Protein AF-A0A9P9WTE0-F1 (afdb_monomer_lite)

Foldseek 3Di:
DAEEEAEQLPDDPNVVVQVVCVVVPYHYDYDYLVCLLVVLVVDDLAAHPYYHQDFADAQPDPVCVDPVNPDPVRVCVGCSRVPVSVPVNVVSCVSHYDDDPPDDDPVLLVVLVVVLVVPDDPVCPPWDADSPNDTDDD

Organism: NCBI:txid1658444

Secondary structure (DSSP, 8-state):
--EEEEESTTSHHHHHHHHHHHHTT-EEEEE-GGGHHHHHHHS-S--BSEEE-------SSSGGGSTTT--HHHHHHHHIIIIIHHHHHHHHHGGGBPPPTTPPPHHHHHHHHHHHHHT--GGGTT-EE-TTS-EE--

Sequence (138 aa):
MPSAIVTGANSGIWHEFAKILIREGYNVHAVDVNRGPAFAKSFGAEPRDLLLNIAGTMAATHDADSLEHVDHATLECVFGVNTFGPLLLPQALLPSTHALEDAVEPDEAAEKLWRVLLEKELDDSGRFWHRAGQELPW

pLDDT: mean 87.29, std 10.75, range [55.91, 98.19]

InterPro domains:
  IPR036291 NAD(P)-binding domain 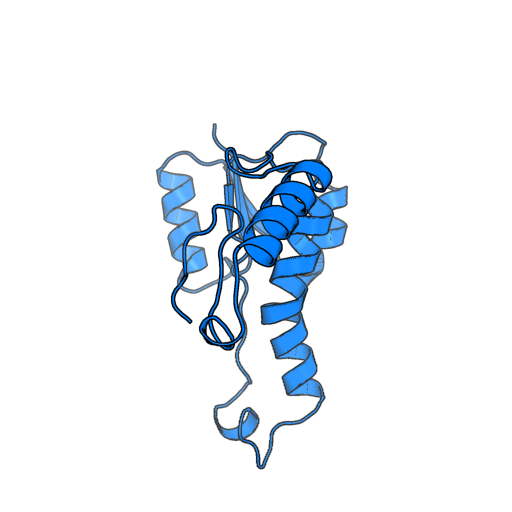superfamily [SSF51735] (1-138)
  IPR051468 Fungal Secondary Metabolite SDRs [PTHR43544] (46-96)

Radius of gyration: 19.54 Å; chains: 1; bounding box: 37×51×42 Å

Structure (mmCIF, N/CA/C/O backbone):
data_AF-A0A9P9WTE0-F1
#
_entry.id   AF-A0A9P9WTE0-F1
#
loop_
_atom_site.group_PDB
_atom_site.id
_atom_site.type_symbol
_atom_site.label_atom_id
_atom_site.label_alt_id
_atom_site.label_comp_id
_atom_site.label_asym_id
_atom_site.label_entity_id
_atom_site.label_seq_id
_atom_site.pdbx_PDB_ins_code
_atom_site.Cartn_x
_atom_site.Cartn_y
_atom_site.Cartn_z
_atom_site.occupancy
_atom_site.B_iso_or_equiv
_atom_site.auth_seq_id
_atom_site.auth_comp_id
_atom_site.auth_asym_id
_atom_site.auth_atom_id
_atom_site.pdbx_PDB_model_num
ATOM 1 N N . MET A 1 1 ? -13.942 12.570 16.279 1.00 80.81 1 MET A N 1
ATOM 2 C CA . MET A 1 1 ? -13.454 12.941 14.936 1.00 80.81 1 MET A CA 1
ATOM 3 C C . MET A 1 1 ? -12.823 11.686 14.365 1.00 80.81 1 MET A C 1
ATOM 5 O O . MET A 1 1 ? -11.946 11.178 15.058 1.00 80.81 1 MET A O 1
ATOM 9 N N . PRO A 1 2 ? -13.307 11.130 13.238 1.00 89.62 2 PRO A N 1
ATOM 10 C CA . PRO A 1 2 ? -12.736 9.906 12.681 1.00 89.62 2 PRO A CA 1
ATOM 11 C C . PRO A 1 2 ? -11.267 10.131 12.318 1.00 89.62 2 PRO A C 1
ATOM 13 O O . PRO A 1 2 ? -10.841 11.258 12.072 1.00 89.62 2 PRO A O 1
ATOM 16 N N . SER A 1 3 ? -10.474 9.076 12.328 1.00 88.94 3 SER A N 1
ATOM 17 C CA . SER A 1 3 ? -9.027 9.113 12.186 1.00 88.94 3 SER A CA 1
ATOM 18 C C . SER A 1 3 ? -8.587 8.267 10.998 1.00 88.94 3 SER A C 1
ATOM 20 O O . SER A 1 3 ? -9.035 7.137 10.819 1.00 88.94 3 SER A O 1
ATOM 22 N N . ALA A 1 4 ? -7.702 8.824 10.175 1.00 89.94 4 ALA A N 1
ATOM 23 C CA . ALA A 1 4 ? -7.178 8.149 8.995 1.00 89.94 4 ALA A CA 1
ATOM 24 C C . ALA A 1 4 ? -5.650 8.156 8.996 1.00 89.94 4 ALA A C 1
ATOM 26 O O . ALA A 1 4 ? -5.028 9.184 9.264 1.00 89.94 4 ALA A O 1
ATOM 27 N N . ILE A 1 5 ? -5.043 7.024 8.652 1.00 88.88 5 ILE A N 1
ATOM 28 C CA . ILE A 1 5 ? -3.622 6.931 8.310 1.00 88.88 5 ILE A CA 1
ATOM 29 C C . ILE A 1 5 ? -3.514 6.858 6.790 1.00 88.88 5 ILE A C 1
ATOM 31 O O . ILE A 1 5 ? -4.172 6.027 6.169 1.00 88.88 5 ILE A O 1
ATOM 35 N N . VAL A 1 6 ? -2.677 7.705 6.193 1.00 91.19 6 VAL A N 1
ATOM 36 C CA . VAL A 1 6 ? -2.462 7.732 4.740 1.00 91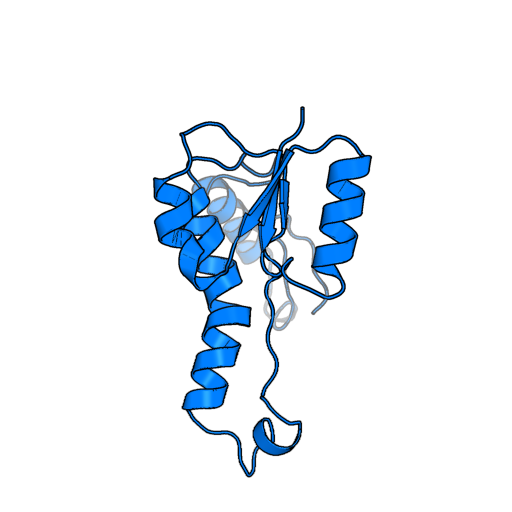.19 6 VAL A CA 1
ATOM 37 C C . VAL A 1 6 ? -0.973 7.692 4.441 1.00 91.19 6 VAL A C 1
ATOM 39 O O . VAL A 1 6 ? -0.225 8.580 4.860 1.00 91.19 6 VAL A O 1
ATOM 42 N N . THR A 1 7 ? -0.531 6.683 3.695 1.00 91.62 7 THR A N 1
ATOM 43 C CA . THR A 1 7 ? 0.849 6.620 3.206 1.00 91.62 7 THR A CA 1
ATOM 44 C C . THR A 1 7 ? 0.984 7.221 1.814 1.00 91.62 7 THR A C 1
ATOM 46 O O . THR A 1 7 ? 0.066 7.114 1.007 1.00 91.62 7 THR A O 1
ATOM 49 N N . GLY A 1 8 ? 2.140 7.815 1.503 1.00 89.25 8 GLY A N 1
ATOM 50 C CA . GLY A 1 8 ? 2.393 8.382 0.169 1.00 89.25 8 GLY A CA 1
ATOM 51 C C . GLY A 1 8 ? 1.651 9.697 -0.105 1.00 89.25 8 GLY A C 1
ATOM 52 O O . GLY A 1 8 ? 1.456 10.068 -1.256 1.00 89.25 8 GLY A O 1
ATOM 53 N N . ALA A 1 9 ? 1.228 10.411 0.944 1.00 92.12 9 ALA A N 1
ATOM 54 C CA . ALA A 1 9 ? 0.490 11.676 0.845 1.00 92.12 9 ALA A CA 1
ATOM 55 C C . ALA A 1 9 ? 1.388 12.933 0.801 1.00 92.12 9 ALA A C 1
ATOM 57 O O . ALA A 1 9 ? 0.926 14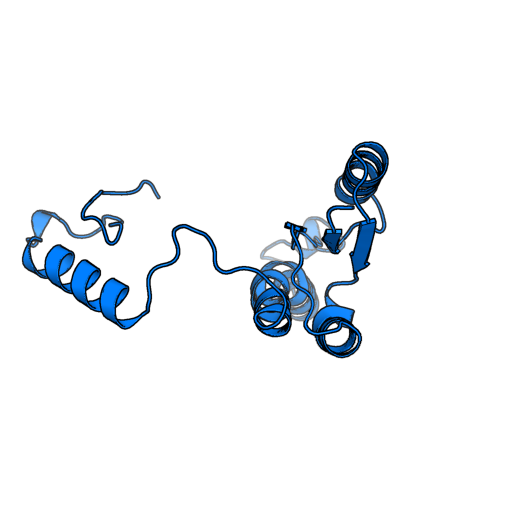.050 1.050 1.00 92.12 9 ALA A O 1
ATOM 58 N N . ASN A 1 10 ? 2.682 12.777 0.507 1.00 89.94 10 ASN A N 1
ATOM 59 C CA . ASN A 1 10 ? 3.621 13.895 0.368 1.00 89.94 10 ASN A CA 1
ATOM 60 C C . ASN A 1 10 ? 3.394 14.699 -0.925 1.00 89.94 10 ASN A C 1
ATOM 62 O O . ASN A 1 10 ? 3.759 15.871 -0.978 1.00 89.94 10 ASN A O 1
ATOM 66 N N . SER A 1 11 ? 2.795 14.091 -1.953 1.00 90.19 11 SER A N 1
ATOM 67 C CA . SER A 1 11 ? 2.422 14.746 -3.211 1.00 90.19 11 SER A CA 1
ATOM 68 C C . SER A 1 11 ? 1.323 13.963 -3.952 1.00 90.19 11 SER A C 1
ATOM 70 O O . SER A 1 11 ? 0.815 12.953 -3.460 1.00 90.19 11 SER A O 1
ATOM 72 N N . GLY A 1 12 ? 0.925 14.447 -5.133 1.00 89.81 12 GLY A N 1
ATOM 73 C CA . GLY A 1 12 ? 0.076 13.707 -6.068 1.00 89.81 12 GLY A CA 1
ATOM 74 C C . GLY A 1 12 ? -1.330 13.386 -5.551 1.00 89.81 12 GLY A C 1
ATOM 75 O O . GLY A 1 12 ? -1.919 14.138 -4.776 1.00 89.81 12 GLY A O 1
ATOM 76 N N . ILE A 1 13 ? -1.870 12.256 -6.016 1.00 89.50 13 ILE A N 1
ATOM 77 C CA . ILE A 1 13 ? -3.261 11.837 -5.776 1.00 89.50 13 ILE A CA 1
ATOM 78 C C . ILE A 1 13 ? -3.562 11.755 -4.277 1.00 89.50 13 ILE A C 1
ATOM 80 O O . ILE A 1 13 ? -4.562 12.302 -3.817 1.00 89.50 13 ILE A O 1
ATOM 84 N N . TRP A 1 14 ? -2.685 11.119 -3.500 1.00 91.25 14 TRP A N 1
ATOM 85 C CA . TRP A 1 14 ? -2.926 10.883 -2.075 1.00 91.25 14 TRP A CA 1
ATOM 86 C C . TRP A 1 14 ? -2.753 12.134 -1.220 1.00 91.25 14 TRP A C 1
ATOM 88 O O . TRP A 1 14 ? -3.394 12.246 -0.177 1.00 91.25 14 TRP A O 1
ATOM 98 N N . HIS A 1 15 ? -1.966 13.110 -1.677 1.00 93.50 15 HIS A N 1
ATOM 99 C CA . HIS A 1 15 ? -1.928 14.429 -1.055 1.00 93.50 15 HIS A CA 1
ATOM 100 C C . HIS A 1 15 ? -3.265 15.168 -1.209 1.00 93.50 15 HIS A C 1
ATOM 102 O O . HIS A 1 15 ? -3.795 15.701 -0.234 1.00 93.50 15 HIS A O 1
ATOM 108 N N . GLU A 1 16 ? -3.850 15.161 -2.410 1.00 96.06 16 GLU A N 1
ATOM 109 C CA . GLU A 1 16 ? -5.178 15.750 -2.626 1.00 96.06 16 GLU A CA 1
ATOM 110 C C . GLU A 1 16 ? -6.272 14.962 -1.891 1.00 96.06 16 GLU A C 1
ATOM 112 O O . GLU A 1 16 ? -7.164 15.555 -1.284 1.00 96.06 16 GLU A O 1
ATOM 117 N N . PHE A 1 17 ? -6.164 13.633 -1.844 1.00 94.06 17 PHE A N 1
ATOM 118 C CA . PHE A 1 17 ? -7.089 12.793 -1.085 1.00 94.06 17 PHE A CA 1
ATOM 119 C C . PHE A 1 17 ? -7.029 13.078 0.423 1.00 94.06 17 PHE A C 1
ATOM 121 O O . PHE A 1 17 ? -8.064 13.169 1.080 1.00 94.06 17 PHE A O 1
ATOM 128 N N . ALA A 1 18 ? -5.835 13.302 0.982 1.00 94.56 18 ALA A N 1
ATOM 129 C CA . ALA A 1 18 ? -5.678 13.702 2.378 1.00 94.56 18 ALA A CA 1
ATOM 130 C C . ALA A 1 18 ? -6.385 15.036 2.679 1.00 94.56 18 ALA A C 1
ATOM 132 O O . ALA A 1 18 ? -7.018 15.168 3.725 1.00 94.56 18 ALA A O 1
ATOM 133 N N . LYS A 1 19 ? -6.352 16.009 1.754 1.00 95.00 19 LYS A N 1
ATOM 134 C CA . LYS A 1 19 ? -7.112 17.265 1.901 1.00 95.00 19 LYS A CA 1
ATOM 135 C C . LYS A 1 19 ? -8.618 17.026 1.903 1.00 95.00 19 LYS A C 1
ATOM 137 O O . LYS A 1 19 ? -9.322 17.677 2.672 1.00 95.00 19 LYS A O 1
ATOM 142 N N . ILE A 1 20 ? -9.107 16.102 1.073 1.00 95.88 20 ILE A N 1
ATOM 143 C CA . ILE A 1 20 ? -10.519 15.696 1.083 1.00 95.88 20 ILE A CA 1
ATOM 144 C C . ILE A 1 20 ? -10.869 15.122 2.454 1.00 95.88 20 ILE A C 1
ATOM 146 O O . ILE A 1 20 ? -11.782 15.631 3.088 1.00 95.88 20 ILE A O 1
ATOM 150 N N . LEU A 1 21 ? -10.103 14.154 2.963 1.00 94.44 21 LEU A N 1
ATOM 151 C CA . LEU A 1 21 ? -10.337 13.569 4.288 1.00 94.44 21 LEU A CA 1
ATOM 152 C C . LEU A 1 21 ? -10.378 14.633 5.397 1.00 94.44 21 LEU A C 1
ATOM 154 O O . LEU A 1 21 ? -11.301 14.631 6.208 1.00 94.44 21 LEU A O 1
ATOM 158 N N . ILE A 1 22 ? -9.435 15.581 5.403 1.00 96.31 22 ILE A N 1
ATOM 159 C CA . ILE A 1 22 ? -9.431 16.699 6.364 1.00 96.31 22 ILE A CA 1
ATOM 160 C C . ILE A 1 22 ? -10.712 17.534 6.236 1.00 96.31 22 ILE A C 1
ATOM 162 O O . ILE A 1 22 ? -11.330 17.874 7.244 1.00 96.31 22 ILE A O 1
ATOM 166 N N . ARG A 1 23 ? -11.135 17.853 5.007 1.00 97.31 23 ARG A N 1
ATOM 167 C CA . ARG A 1 23 ? -12.363 18.618 4.747 1.00 97.31 23 ARG A CA 1
ATOM 168 C C . ARG A 1 23 ? -13.622 17.873 5.200 1.00 97.31 23 ARG A C 1
ATOM 170 O O . ARG A 1 23 ? -14.533 18.512 5.714 1.00 97.31 23 ARG A O 1
ATOM 177 N N . GLU A 1 24 ? -13.649 16.551 5.058 1.00 96.44 24 GLU A N 1
ATOM 178 C CA . GLU A 1 24 ? -14.726 15.681 5.555 1.00 96.44 24 GLU A CA 1
ATOM 179 C C . GLU A 1 24 ? -14.639 15.432 7.078 1.00 96.44 24 GLU A C 1
ATOM 181 O O . GLU A 1 24 ? -15.421 14.667 7.639 1.00 96.44 24 GLU A O 1
ATOM 186 N N . GLY A 1 25 ? -13.704 16.089 7.774 1.00 95.06 25 GLY A N 1
ATOM 187 C CA . GLY A 1 25 ? -13.607 16.066 9.229 1.00 95.06 25 GLY A CA 1
ATOM 188 C C . GLY A 1 25 ? -12.800 14.901 9.792 1.00 95.06 25 GLY A C 1
ATOM 189 O O . GLY A 1 25 ? -13.013 14.538 10.944 1.00 95.06 25 GLY A O 1
ATOM 190 N N . TYR A 1 26 ? -11.880 14.306 9.030 1.00 95.06 26 TYR A N 1
ATOM 191 C CA . TYR A 1 26 ? -10.938 13.322 9.565 1.00 95.06 26 TYR A CA 1
ATOM 192 C C . TYR A 1 26 ? -9.725 13.990 10.223 1.00 95.06 26 TYR A C 1
ATOM 194 O O . TYR A 1 26 ? -9.155 14.953 9.709 1.00 95.06 26 TYR A O 1
ATOM 202 N N . ASN A 1 27 ? -9.254 13.399 11.320 1.00 92.69 27 ASN A N 1
ATOM 203 C CA . ASN A 1 27 ? -7.896 13.585 11.808 1.00 92.69 27 ASN A CA 1
ATOM 204 C C . ASN A 1 27 ? -6.940 12.740 10.952 1.00 92.69 27 ASN A C 1
ATOM 206 O O . ASN A 1 27 ? -6.900 11.516 11.095 1.00 92.69 27 ASN A O 1
ATOM 210 N N . VAL A 1 28 ? -6.200 13.374 10.042 1.00 92.25 28 VAL A N 1
ATOM 211 C CA . VAL A 1 28 ? -5.336 12.665 9.089 1.00 92.25 28 VAL A CA 1
ATOM 212 C C . VAL A 1 28 ? -3.894 12.610 9.581 1.00 92.25 28 VAL A C 1
ATOM 214 O O . VAL A 1 28 ? -3.266 13.633 9.851 1.00 92.25 28 VAL A O 1
ATOM 217 N N . HIS A 1 29 ? -3.342 11.401 9.612 1.00 90.06 29 HIS A N 1
ATOM 218 C CA . HIS A 1 29 ? -1.936 11.131 9.861 1.00 90.06 29 HIS A CA 1
ATOM 219 C C . HIS A 1 29 ? -1.259 10.705 8.553 1.00 90.06 29 HIS A C 1
ATOM 221 O O . HIS A 1 29 ? -1.468 9.593 8.070 1.00 90.06 29 HIS A O 1
ATOM 227 N N . ALA A 1 30 ? -0.448 11.591 7.972 1.00 89.25 30 ALA A N 1
ATOM 228 C CA . ALA A 1 30 ? 0.363 11.271 6.800 1.00 89.25 30 ALA A CA 1
ATOM 229 C C . ALA A 1 30 ? 1.666 10.578 7.228 1.00 89.25 30 ALA A C 1
ATOM 231 O O . ALA A 1 30 ? 2.387 11.094 8.085 1.00 89.25 30 ALA A O 1
ATOM 232 N N . VAL A 1 31 ? 1.968 9.418 6.642 1.00 85.69 31 VAL A N 1
ATOM 233 C CA . VAL A 1 31 ? 3.081 8.556 7.074 1.00 85.69 31 VAL A CA 1
ATOM 234 C C . VAL A 1 31 ? 3.928 8.123 5.886 1.00 85.69 31 VAL A C 1
ATOM 236 O O . VAL A 1 31 ? 3.419 7.809 4.814 1.00 85.69 31 VAL A O 1
ATOM 239 N N . ASP A 1 32 ? 5.242 8.089 6.076 1.00 82.19 32 ASP A N 1
ATOM 240 C CA . ASP A 1 32 ? 6.155 7.491 5.105 1.00 82.19 32 ASP A CA 1
ATOM 241 C C . ASP A 1 32 ? 6.219 5.970 5.298 1.00 82.19 32 ASP A C 1
ATOM 243 O O . ASP A 1 32 ? 6.297 5.490 6.433 1.00 82.19 32 ASP A O 1
ATOM 247 N N . VAL A 1 33 ? 6.237 5.210 4.202 1.00 71.75 33 VAL A N 1
ATOM 248 C CA . VAL A 1 33 ? 6.287 3.738 4.231 1.00 71.75 33 VAL A CA 1
ATOM 249 C C . VAL A 1 33 ? 7.487 3.212 5.034 1.00 71.75 33 VAL A C 1
ATOM 251 O O . VAL A 1 33 ? 7.354 2.256 5.795 1.00 71.75 33 VAL A O 1
ATOM 254 N N . ASN A 1 34 ? 8.628 3.908 4.989 1.00 71.31 34 ASN A N 1
ATOM 255 C CA . ASN A 1 34 ? 9.853 3.526 5.697 1.00 71.31 34 ASN A CA 1
ATOM 256 C C . ASN A 1 34 ? 9.813 3.879 7.188 1.00 71.31 34 ASN A C 1
ATOM 258 O O . ASN A 1 34 ? 10.610 3.386 7.987 1.00 71.31 34 ASN A O 1
ATOM 262 N N . ARG A 1 35 ? 8.892 4.760 7.588 1.00 71.69 35 ARG A N 1
ATOM 263 C CA . ARG A 1 35 ? 8.672 5.129 8.990 1.00 71.69 35 ARG A CA 1
ATOM 264 C C . ARG A 1 35 ? 7.626 4.240 9.650 1.00 71.69 35 ARG A C 1
ATOM 266 O O . ARG A 1 35 ? 7.503 4.322 10.866 1.00 71.69 35 ARG A O 1
ATOM 273 N N . GLY A 1 36 ? 6.920 3.390 8.903 1.00 65.62 36 GLY A N 1
ATOM 274 C CA . GLY A 1 36 ? 5.800 2.574 9.376 1.00 65.62 36 GLY A CA 1
ATOM 275 C C . GLY A 1 36 ? 6.024 1.863 10.718 1.00 65.62 36 GLY A C 1
ATOM 276 O O . GLY A 1 36 ? 5.283 2.128 11.664 1.00 65.62 36 GLY A O 1
ATOM 277 N N . PRO A 1 37 ? 7.078 1.039 10.873 1.00 66.56 37 PRO A N 1
ATOM 278 C CA . PRO A 1 37 ? 7.349 0.340 12.134 1.00 66.56 37 PRO A CA 1
ATOM 279 C C . PRO A 1 37 ? 7.672 1.269 13.316 1.00 66.56 37 PRO A C 1
ATOM 281 O O . PRO A 1 37 ? 7.321 0.977 14.459 1.00 66.56 37 PRO A O 1
ATOM 284 N N . ALA A 1 38 ? 8.346 2.396 13.068 1.00 73.00 38 ALA A N 1
ATOM 285 C CA . ALA A 1 38 ? 8.628 3.392 14.102 1.00 73.00 38 ALA A CA 1
ATOM 286 C C . ALA A 1 38 ? 7.375 4.213 14.450 1.00 73.00 38 ALA A C 1
ATOM 288 O O . ALA A 1 38 ? 7.133 4.523 15.614 1.00 73.00 38 ALA A O 1
ATOM 289 N N . PHE A 1 39 ? 6.560 4.516 13.442 1.00 72.12 39 PHE A N 1
ATOM 290 C CA . PHE A 1 39 ? 5.288 5.207 13.568 1.00 72.12 39 PHE A CA 1
ATOM 291 C C . PHE A 1 39 ? 4.291 4.375 14.380 1.00 72.12 39 PHE A C 1
ATOM 293 O O . PHE A 1 39 ? 3.717 4.898 15.329 1.00 72.12 39 PHE A O 1
ATOM 300 N N . ALA A 1 40 ? 4.178 3.073 14.107 1.00 69.88 40 ALA A N 1
ATOM 301 C CA . ALA A 1 40 ? 3.347 2.151 14.879 1.00 69.88 40 ALA A CA 1
ATOM 302 C C . ALA A 1 40 ? 3.686 2.179 16.380 1.00 69.88 40 ALA A C 1
ATOM 304 O O . ALA A 1 40 ? 2.791 2.226 17.211 1.00 69.88 40 ALA A O 1
ATOM 305 N N . LYS A 1 41 ? 4.976 2.261 16.741 1.00 71.69 41 LYS A N 1
ATOM 306 C CA . LYS A 1 41 ? 5.416 2.392 18.146 1.00 71.69 41 LYS A CA 1
ATOM 307 C C . LYS A 1 41 ? 5.092 3.747 18.775 1.00 71.69 41 LYS A C 1
ATOM 309 O O . LYS A 1 41 ? 4.977 3.838 19.992 1.00 71.69 41 LYS A O 1
ATOM 314 N N . SER A 1 42 ? 5.002 4.802 17.967 1.00 72.12 42 SER A N 1
ATOM 315 C CA . SER A 1 42 ? 4.594 6.135 18.430 1.00 72.12 42 SER A CA 1
ATOM 316 C C . SER A 1 42 ? 3.076 6.284 18.553 1.00 72.12 42 SER A C 1
ATOM 318 O O . SER A 1 42 ? 2.599 7.259 19.131 1.00 72.12 42 SER A O 1
ATOM 320 N N . PHE A 1 43 ? 2.320 5.325 18.015 1.00 68.88 43 PHE A N 1
ATOM 321 C CA . PHE A 1 43 ? 0.868 5.308 18.049 1.00 68.88 43 PHE A CA 1
ATOM 322 C C . PHE A 1 43 ? 0.390 4.493 19.251 1.00 68.88 43 PHE A C 1
ATOM 324 O O . PHE A 1 43 ? 0.866 3.393 19.512 1.00 68.88 43 PHE A O 1
ATOM 331 N N . GLY A 1 44 ? -0.537 5.066 20.021 1.00 65.81 44 GLY A N 1
ATOM 332 C CA . GLY A 1 44 ? -1.186 4.352 21.119 1.00 65.81 44 GLY A CA 1
ATOM 333 C C . GLY A 1 44 ? -2.075 3.205 20.625 1.00 65.81 44 GLY A C 1
ATOM 334 O O . GLY A 1 44 ? -2.300 3.037 19.426 1.00 65.81 44 GLY A O 1
ATOM 335 N N . ALA A 1 45 ? -2.638 2.454 21.571 1.00 67.06 45 ALA A N 1
ATOM 336 C CA . ALA A 1 45 ? -3.528 1.320 21.299 1.00 67.06 45 ALA A CA 1
ATOM 337 C C . ALA A 1 45 ? -4.898 1.718 20.713 1.00 67.06 45 ALA A C 1
ATOM 339 O O . ALA A 1 45 ? -5.695 0.851 20.373 1.00 67.06 45 ALA A O 1
ATOM 340 N N . GLU A 1 46 ? -5.186 3.017 20.608 1.00 69.88 46 GLU A N 1
ATOM 341 C CA . GLU A 1 46 ? -6.449 3.498 20.056 1.00 69.88 46 GLU A CA 1
ATOM 342 C C . GLU A 1 46 ? -6.617 3.023 18.605 1.00 69.88 46 GLU A C 1
ATOM 344 O O . GLU A 1 46 ? -5.705 3.256 17.799 1.00 69.88 46 GLU A O 1
ATOM 349 N N . PRO A 1 47 ? -7.765 2.428 18.249 1.00 70.56 47 PRO A N 1
ATOM 350 C CA . PRO A 1 47 ? -8.055 2.016 16.886 1.00 70.56 47 PRO A CA 1
ATOM 351 C C . PRO A 1 47 ? -8.071 3.188 15.896 1.00 70.56 47 PRO A C 1
ATOM 353 O O . PRO A 1 47 ? -8.259 4.351 16.272 1.00 70.56 47 PRO A O 1
ATOM 356 N N . ARG A 1 48 ? -7.866 2.898 14.611 1.00 77.62 48 ARG A N 1
ATOM 357 C CA . ARG A 1 48 ? -8.053 3.856 13.513 1.00 77.62 48 ARG A CA 1
ATOM 358 C C . ARG A 1 48 ? -9.224 3.440 12.648 1.00 77.62 48 ARG A C 1
ATOM 360 O O . ARG A 1 48 ? -9.377 2.262 12.337 1.00 77.62 48 ARG A O 1
ATOM 367 N N . ASP A 1 49 ? -9.999 4.435 12.237 1.00 84.06 49 ASP A N 1
ATOM 368 C CA . ASP A 1 49 ? -11.195 4.236 11.423 1.00 84.06 49 ASP A CA 1
ATOM 369 C C . ASP A 1 49 ? -10.833 3.901 9.970 1.00 84.06 49 ASP A C 1
ATOM 371 O O . ASP A 1 49 ? -11.570 3.190 9.293 1.00 84.06 49 ASP A O 1
ATOM 375 N N . LEU A 1 50 ? -9.689 4.401 9.482 1.00 85.56 50 LEU A N 1
ATOM 376 C CA . LEU A 1 50 ? -9.244 4.182 8.108 1.00 85.56 50 LEU A CA 1
ATOM 377 C C . LEU A 1 50 ? -7.718 4.053 7.992 1.00 85.56 50 LEU A C 1
ATOM 379 O O . LEU A 1 50 ? -6.963 4.888 8.495 1.00 85.56 50 LEU A O 1
ATOM 383 N N . LEU A 1 51 ? -7.263 3.046 7.244 1.00 86.50 51 LEU A N 1
ATOM 384 C CA . LEU A 1 51 ? -5.881 2.911 6.780 1.00 86.50 51 LEU A CA 1
ATOM 385 C C . LEU A 1 51 ? -5.849 2.892 5.248 1.00 86.50 51 LEU A C 1
ATOM 387 O O . LEU A 1 51 ? -6.327 1.953 4.620 1.00 86.50 51 LEU A O 1
ATOM 391 N N . LEU A 1 52 ? -5.233 3.911 4.652 1.00 88.62 52 LEU A N 1
ATOM 392 C CA . LEU A 1 52 ? -4.904 3.973 3.230 1.00 88.62 52 LEU A CA 1
ATOM 393 C C . LEU A 1 52 ? -3.408 3.697 3.049 1.00 88.62 52 LEU A C 1
ATOM 395 O O . LEU A 1 52 ? -2.584 4.615 3.053 1.00 88.62 52 LEU A O 1
ATOM 399 N N . ASN A 1 53 ? -3.059 2.419 2.897 1.00 88.06 53 ASN A N 1
ATOM 400 C CA . ASN A 1 53 ? -1.685 1.978 2.657 1.00 88.06 53 ASN A CA 1
ATOM 401 C C . ASN A 1 53 ? -1.369 1.919 1.155 1.00 88.06 53 ASN A C 1
ATOM 403 O O . ASN A 1 53 ? -1.293 0.843 0.569 1.00 88.06 53 ASN A O 1
ATOM 407 N N . ILE A 1 54 ? -1.272 3.092 0.527 1.00 87.62 54 ILE A N 1
ATOM 408 C CA . ILE A 1 54 ? -1.176 3.235 -0.934 1.00 87.62 54 ILE A CA 1
ATOM 409 C C . ILE A 1 54 ? 0.098 3.974 -1.376 1.00 87.62 54 ILE A C 1
ATOM 411 O O . ILE A 1 54 ? 0.140 4.604 -2.433 1.00 87.62 54 ILE A O 1
ATOM 415 N N . ALA A 1 55 ? 1.156 3.940 -0.560 1.00 91.19 55 ALA A N 1
ATOM 416 C CA . ALA A 1 55 ? 2.450 4.443 -1.008 1.00 91.19 55 ALA A CA 1
ATOM 417 C C . ALA A 1 55 ? 2.933 3.619 -2.206 1.00 91.19 55 ALA A C 1
ATOM 419 O O . ALA A 1 55 ? 2.884 2.391 -2.186 1.00 91.19 55 ALA A O 1
ATOM 420 N N . GLY A 1 56 ? 3.399 4.316 -3.238 1.00 92.12 56 GLY A N 1
ATOM 421 C CA . GLY A 1 56 ? 3.891 3.700 -4.457 1.00 92.12 56 GLY A CA 1
ATOM 422 C C . GLY A 1 56 ? 5.020 4.517 -5.064 1.00 92.12 56 GLY A C 1
ATOM 423 O O . GLY A 1 56 ? 4.992 5.748 -5.028 1.00 92.12 56 GLY A O 1
ATOM 424 N N . THR A 1 57 ? 6.001 3.827 -5.629 1.00 93.75 57 THR A N 1
ATOM 425 C CA . THR A 1 57 ? 7.065 4.412 -6.441 1.00 93.75 57 THR A CA 1
ATOM 426 C C . THR A 1 57 ? 7.203 3.661 -7.757 1.00 93.75 57 THR A C 1
ATOM 428 O O . THR A 1 57 ? 6.866 2.482 -7.859 1.00 93.75 57 THR A O 1
ATOM 431 N N . MET A 1 58 ? 7.705 4.356 -8.769 1.00 94.25 58 MET A N 1
ATOM 432 C CA . MET A 1 58 ? 8.131 3.762 -10.033 1.00 94.25 58 MET A CA 1
ATOM 433 C C . MET A 1 58 ? 9.659 3.738 -10.087 1.00 94.25 58 MET A C 1
ATOM 435 O O . MET A 1 58 ? 10.321 4.406 -9.283 1.00 94.25 58 MET A O 1
ATOM 439 N N . ALA A 1 59 ? 10.215 3.006 -11.051 1.00 95.81 59 ALA A N 1
ATOM 440 C CA . ALA A 1 59 ? 11.600 3.206 -11.448 1.00 95.81 59 ALA A CA 1
ATOM 441 C C . ALA A 1 59 ? 11.833 4.673 -11.857 1.00 95.81 59 ALA A C 1
ATOM 443 O O . ALA A 1 59 ? 10.912 5.376 -12.284 1.00 95.81 59 ALA A O 1
ATOM 444 N N . ALA A 1 60 ? 13.076 5.144 -11.736 1.00 93.94 60 ALA A N 1
ATOM 445 C CA . ALA A 1 60 ? 13.414 6.544 -12.006 1.00 93.94 60 ALA A CA 1
ATOM 446 C C . ALA A 1 60 ? 13.105 6.970 -13.455 1.00 93.94 60 ALA A C 1
ATOM 448 O O . ALA A 1 60 ? 12.817 8.139 -13.714 1.00 93.94 60 ALA A O 1
ATOM 449 N N . THR A 1 61 ? 13.160 6.027 -14.396 1.00 96.19 61 THR A N 1
ATOM 450 C CA . THR A 1 61 ? 12.792 6.203 -15.802 1.00 96.19 61 THR A CA 1
ATOM 451 C C . THR A 1 61 ? 12.113 4.935 -16.317 1.00 96.19 61 THR A C 1
ATOM 453 O O . THR A 1 61 ? 12.260 3.868 -15.728 1.00 96.19 61 THR A O 1
ATOM 456 N N . HIS A 1 62 ? 11.406 5.031 -17.447 1.00 94.19 62 HIS A N 1
ATOM 457 C CA . HIS A 1 62 ? 10.829 3.855 -18.109 1.00 94.19 62 HIS A CA 1
ATOM 458 C C . HIS A 1 62 ? 11.886 2.831 -18.542 1.00 94.19 62 HIS A C 1
ATOM 460 O O . HIS A 1 62 ? 11.641 1.635 -18.469 1.00 94.19 62 HIS A O 1
ATOM 466 N N . ASP A 1 63 ? 13.054 3.295 -18.986 1.00 96.81 63 ASP A N 1
ATOM 467 C CA . ASP A 1 63 ? 14.141 2.414 -19.420 1.00 96.81 63 ASP A CA 1
ATOM 468 C C . ASP A 1 63 ? 14.745 1.638 -18.241 1.00 96.81 63 ASP A C 1
ATOM 470 O O . ASP A 1 63 ? 15.032 0.455 -18.374 1.00 96.81 63 ASP A O 1
ATOM 474 N N . ALA A 1 64 ? 14.832 2.252 -17.055 1.00 96.25 64 ALA A N 1
ATOM 475 C CA . ALA A 1 64 ? 15.289 1.577 -15.838 1.00 96.25 64 ALA A CA 1
ATOM 476 C C . ALA A 1 64 ? 14.341 0.459 -15.355 1.00 96.25 64 ALA A C 1
ATOM 478 O O . ALA A 1 64 ? 14.738 -0.348 -14.523 1.00 96.25 64 ALA A O 1
ATOM 479 N N . ASP A 1 65 ? 13.109 0.404 -15.867 1.00 95.94 65 ASP A N 1
ATOM 480 C CA . ASP A 1 65 ? 12.132 -0.661 -15.593 1.00 95.94 65 ASP A CA 1
ATOM 481 C C . ASP A 1 65 ? 12.070 -1.713 -16.723 1.00 95.94 65 ASP A C 1
ATOM 483 O O . ASP A 1 65 ? 11.236 -2.616 -16.706 1.00 95.94 65 ASP A O 1
ATOM 487 N N . SER A 1 66 ? 12.921 -1.586 -17.749 1.00 97.25 66 SER A N 1
ATOM 488 C CA . SER A 1 66 ? 12.991 -2.535 -18.867 1.00 97.25 66 SER A CA 1
ATOM 489 C C . SER A 1 66 ? 13.733 -3.814 -18.481 1.00 97.25 66 SER A C 1
ATOM 491 O O . SER A 1 66 ? 14.603 -3.801 -17.615 1.00 97.25 66 SER A O 1
ATOM 493 N N . LEU A 1 67 ? 13.455 -4.926 -19.166 1.00 97.25 67 LEU A N 1
ATOM 494 C CA . LEU A 1 67 ? 14.181 -6.182 -18.929 1.00 97.25 67 LEU A CA 1
ATOM 495 C C . LEU A 1 67 ? 15.674 -6.067 -19.253 1.00 97.25 67 LEU A C 1
ATOM 497 O O . LEU A 1 67 ? 16.485 -6.798 -18.689 1.00 97.25 67 LEU A O 1
ATOM 501 N N . GLU A 1 68 ? 16.029 -5.173 -20.169 1.00 97.88 68 GLU A N 1
ATOM 502 C CA . GLU A 1 68 ? 17.399 -4.928 -20.594 1.00 97.88 68 GLU A CA 1
ATOM 503 C C . GLU A 1 68 ? 18.233 -4.200 -19.533 1.00 97.88 68 GLU A C 1
ATOM 505 O O . GLU A 1 68 ? 19.433 -4.463 -19.429 1.00 97.88 68 GLU A O 1
ATOM 510 N N . HIS A 1 69 ? 17.624 -3.297 -18.757 1.00 97.75 69 HIS A N 1
ATOM 511 C CA . HIS A 1 69 ? 18.357 -2.381 -17.874 1.00 97.75 69 HIS A CA 1
ATOM 512 C C . HIS A 1 69 ? 17.938 -2.419 -16.406 1.00 97.75 69 HIS A C 1
ATOM 514 O O . HIS A 1 69 ? 18.628 -1.817 -15.580 1.00 97.75 69 HIS A O 1
ATOM 520 N N . VAL A 1 70 ? 16.848 -3.107 -16.059 1.00 98.19 70 VAL A N 1
ATOM 521 C CA . VAL A 1 70 ? 16.428 -3.229 -14.665 1.00 98.19 70 VAL A CA 1
ATOM 522 C C . VAL A 1 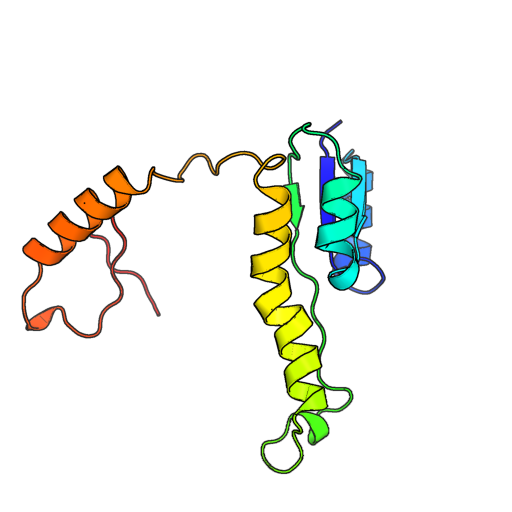70 ? 17.532 -3.869 -13.832 1.00 98.19 70 VAL A C 1
ATOM 524 O O . VAL A 1 70 ? 18.124 -4.889 -14.192 1.00 98.19 70 VAL A O 1
ATOM 527 N N . ASP A 1 71 ? 17.812 -3.254 -12.689 1.00 97.38 71 ASP A N 1
ATOM 528 C CA . ASP A 1 71 ? 18.830 -3.713 -11.763 1.00 97.38 71 ASP A CA 1
ATOM 529 C C . ASP A 1 71 ? 18.244 -4.034 -10.386 1.00 97.38 71 ASP A C 1
ATOM 531 O O . ASP A 1 71 ? 17.087 -3.750 -10.061 1.00 97.38 71 ASP A O 1
ATOM 535 N N . HIS A 1 72 ? 19.073 -4.661 -9.553 1.00 97.81 72 HIS A N 1
ATOM 536 C CA . HIS A 1 72 ? 18.666 -5.057 -8.211 1.00 97.81 72 HIS A CA 1
ATOM 537 C C . HIS A 1 72 ? 18.217 -3.860 -7.367 1.00 97.81 72 HIS A C 1
ATOM 539 O O . HIS A 1 72 ? 17.257 -3.981 -6.616 1.00 97.81 72 HIS A O 1
ATOM 545 N N . ALA A 1 73 ? 18.878 -2.706 -7.494 1.00 96.75 73 ALA A N 1
ATOM 546 C CA . ALA A 1 73 ? 18.554 -1.522 -6.703 1.00 96.75 73 ALA A CA 1
ATOM 547 C C . ALA A 1 73 ? 17.165 -0.966 -7.051 1.00 96.75 73 ALA A C 1
ATOM 549 O O . ALA A 1 73 ? 16.402 -0.585 -6.160 1.00 96.75 73 ALA A O 1
ATOM 550 N N . THR A 1 74 ? 16.815 -0.962 -8.337 1.00 96.81 74 THR A N 1
ATOM 551 C CA . THR A 1 74 ? 15.493 -0.558 -8.820 1.00 96.81 74 THR A CA 1
ATOM 552 C C . THR A 1 74 ? 14.418 -1.502 -8.293 1.00 96.81 74 THR A C 1
ATOM 554 O O . THR A 1 74 ? 13.440 -1.043 -7.699 1.00 96.81 74 THR A O 1
ATOM 557 N N . LEU A 1 75 ? 14.628 -2.816 -8.426 1.00 97.12 75 LEU A N 1
ATOM 558 C CA . LEU A 1 75 ? 13.694 -3.824 -7.921 1.00 97.12 75 LEU A CA 1
ATOM 559 C C . LEU A 1 75 ? 13.532 -3.743 -6.402 1.00 97.12 75 LEU A C 1
ATOM 561 O O . LEU A 1 75 ? 12.411 -3.768 -5.907 1.00 97.12 75 LEU A O 1
ATOM 565 N N . GLU A 1 76 ? 14.627 -3.613 -5.658 1.00 95.94 76 GLU A N 1
ATOM 566 C CA . GLU A 1 76 ? 14.609 -3.521 -4.198 1.00 95.94 76 GLU A CA 1
ATOM 567 C C . GLU A 1 76 ? 13.824 -2.292 -3.723 1.00 95.94 76 GLU A C 1
ATOM 569 O O . GLU A 1 76 ? 13.006 -2.395 -2.808 1.00 95.94 76 GLU A O 1
ATOM 574 N N . CYS A 1 77 ? 13.995 -1.148 -4.392 1.00 93.75 77 CYS A N 1
ATOM 575 C CA . CYS A 1 77 ? 13.228 0.062 -4.110 1.00 93.75 77 CYS A CA 1
ATOM 576 C C . CYS A 1 77 ? 11.729 -0.128 -4.402 1.00 93.75 77 CYS A C 1
ATOM 578 O O . 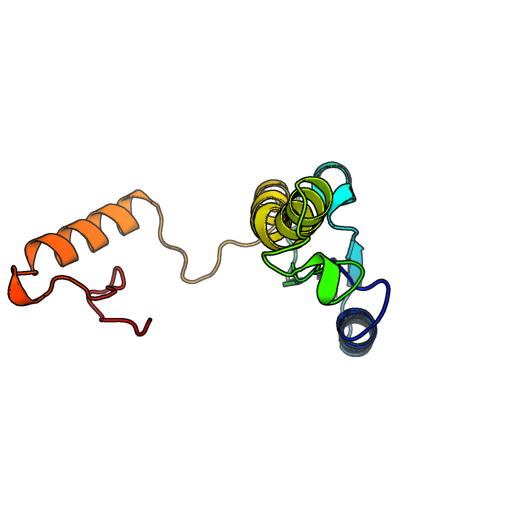CYS A 1 77 ? 10.887 0.109 -3.531 1.00 93.75 77 CYS A O 1
ATOM 580 N N . VAL A 1 78 ? 11.387 -0.591 -5.611 1.00 95.38 78 VAL A N 1
ATOM 581 C CA . VAL A 1 78 ? 9.991 -0.732 -6.051 1.00 95.38 78 VAL A CA 1
ATOM 582 C C . VAL A 1 78 ? 9.264 -1.808 -5.246 1.00 95.38 78 VAL A C 1
ATOM 584 O O . VAL A 1 78 ? 8.187 -1.534 -4.724 1.00 95.38 78 VAL A O 1
ATOM 587 N N . PHE A 1 79 ? 9.837 -3.001 -5.071 1.00 95.06 79 PHE A N 1
ATOM 588 C CA . PHE A 1 79 ? 9.223 -4.057 -4.258 1.00 95.06 79 PHE A CA 1
ATOM 589 C C . PHE A 1 79 ? 9.185 -3.693 -2.773 1.00 95.06 79 PHE A C 1
ATOM 591 O O . PHE A 1 79 ? 8.198 -3.993 -2.096 1.00 95.06 79 PHE A O 1
ATOM 598 N N . GLY A 1 80 ? 10.206 -2.997 -2.266 1.00 92.06 80 GLY A N 1
ATOM 599 C CA . GLY A 1 80 ? 10.226 -2.492 -0.896 1.00 92.06 80 GLY A CA 1
ATOM 600 C C . GLY A 1 80 ? 9.016 -1.614 -0.588 1.00 92.06 80 GLY A C 1
ATOM 601 O O . GLY A 1 80 ? 8.307 -1.849 0.393 1.00 92.06 80 GLY A O 1
ATOM 602 N N . VAL A 1 81 ? 8.732 -0.646 -1.462 1.00 90.75 81 VAL A N 1
ATOM 603 C CA . VAL A 1 81 ? 7.607 0.282 -1.290 1.00 90.75 81 VAL A CA 1
ATOM 604 C C . VAL A 1 81 ? 6.279 -0.357 -1.690 1.00 90.75 81 VAL A C 1
ATOM 606 O O . VAL A 1 81 ? 5.353 -0.369 -0.886 1.00 90.75 81 VAL A O 1
ATOM 609 N N . ASN A 1 82 ? 6.179 -0.904 -2.901 1.00 93.88 82 ASN A N 1
ATOM 610 C CA . ASN A 1 82 ? 4.906 -1.274 -3.526 1.00 93.88 82 ASN A CA 1
ATOM 611 C C . ASN A 1 82 ? 4.423 -2.679 -3.146 1.00 93.88 82 ASN A C 1
ATOM 613 O O . ASN A 1 82 ? 3.278 -3.020 -3.433 1.00 93.88 82 ASN A O 1
ATOM 617 N N . THR A 1 83 ? 5.272 -3.523 -2.553 1.00 90.88 83 THR A N 1
ATOM 618 C CA . THR A 1 83 ? 4.916 -4.910 -2.205 1.00 90.88 83 THR A CA 1
ATOM 619 C C . THR A 1 83 ? 5.088 -5.178 -0.721 1.00 90.88 83 THR A C 1
ATOM 621 O O . THR A 1 83 ? 4.132 -5.573 -0.058 1.00 90.88 83 THR A O 1
ATOM 624 N N . PHE A 1 84 ? 6.268 -4.918 -0.159 1.00 90.38 84 PHE A N 1
ATOM 625 C CA . PHE A 1 84 ? 6.500 -5.164 1.263 1.00 90.38 84 PHE A CA 1
ATOM 626 C C . PHE A 1 84 ? 5.812 -4.117 2.146 1.00 90.38 84 PHE A C 1
ATOM 628 O O . PHE A 1 84 ? 5.232 -4.480 3.168 1.00 90.38 84 PHE A O 1
ATOM 635 N N . GLY A 1 85 ? 5.791 -2.843 1.741 1.00 86.88 85 GLY A N 1
ATOM 636 C CA . GLY A 1 85 ? 5.064 -1.771 2.432 1.00 86.88 85 GLY A CA 1
ATOM 637 C C . GLY A 1 85 ? 3.583 -2.093 2.707 1.00 86.88 85 GLY A C 1
ATOM 638 O O . GLY A 1 85 ? 3.161 -2.036 3.870 1.00 86.88 85 GLY A O 1
ATOM 639 N N . PRO A 1 86 ? 2.801 -2.501 1.684 1.00 86.44 86 PRO A N 1
ATOM 640 C CA . PRO A 1 86 ? 1.436 -3.007 1.817 1.00 86.44 86 PRO A CA 1
ATOM 641 C C . PRO A 1 86 ? 1.225 -4.092 2.875 1.00 86.44 86 PRO A C 1
ATOM 643 O O . PRO A 1 86 ? 0.149 -4.148 3.459 1.00 86.44 86 PRO A O 1
ATOM 646 N N . LEU A 1 87 ? 2.234 -4.918 3.159 1.00 87.38 87 LEU A N 1
ATOM 647 C CA . LEU A 1 87 ? 2.126 -6.049 4.085 1.00 87.38 87 LEU A CA 1
ATOM 648 C C . LEU A 1 87 ? 2.638 -5.718 5.491 1.00 87.38 87 LEU A C 1
ATOM 650 O O . LEU A 1 87 ? 1.989 -6.028 6.490 1.00 87.38 87 LEU A O 1
ATOM 654 N N . LEU A 1 88 ? 3.798 -5.068 5.580 1.00 84.69 88 LEU A N 1
ATOM 655 C CA . LEU A 1 88 ? 4.504 -4.866 6.844 1.00 84.69 88 LEU A CA 1
ATOM 656 C C . LEU A 1 88 ? 3.924 -3.713 7.669 1.00 84.69 88 LEU A C 1
ATOM 658 O O . LEU A 1 88 ? 3.947 -3.769 8.900 1.00 84.69 88 LEU A O 1
ATOM 662 N N . LEU A 1 89 ? 3.384 -2.673 7.024 1.00 82.06 89 LEU A N 1
ATOM 663 C CA . LEU A 1 89 ? 2.757 -1.571 7.754 1.00 82.06 89 LEU A CA 1
ATOM 664 C C . LEU A 1 89 ? 1.460 -2.008 8.457 1.00 82.06 89 LEU A C 1
ATOM 666 O O . LEU A 1 89 ? 1.351 -1.749 9.656 1.00 82.06 89 LEU A O 1
ATOM 670 N N . PRO A 1 90 ? 0.499 -2.689 7.799 1.00 82.31 90 PRO A N 1
ATOM 671 C CA . PRO A 1 90 ? -0.688 -3.176 8.483 1.00 82.31 90 PRO A CA 1
ATOM 672 C C . PRO A 1 90 ? -0.312 -4.171 9.570 1.00 82.31 90 PRO A C 1
ATOM 674 O O . PRO A 1 90 ? -0.828 -4.041 10.668 1.00 82.31 90 PRO A O 1
ATOM 677 N N . GLN A 1 91 ? 0.660 -5.066 9.333 1.00 80.94 91 GLN A N 1
ATOM 678 C CA . GLN A 1 91 ? 1.165 -5.980 10.363 1.00 80.94 91 GLN A CA 1
ATOM 679 C C . GLN A 1 91 ? 1.625 -5.238 11.629 1.00 80.94 91 GLN A C 1
ATOM 681 O O . GLN A 1 91 ? 1.309 -5.661 12.740 1.00 80.94 91 GLN A O 1
ATOM 686 N N . ALA A 1 92 ? 2.336 -4.117 11.479 1.00 79.38 92 ALA A N 1
ATOM 687 C CA . ALA A 1 92 ? 2.761 -3.290 12.606 1.00 79.38 92 ALA A CA 1
ATOM 688 C C . ALA A 1 92 ? 1.598 -2.539 13.285 1.00 79.38 92 ALA A C 1
ATOM 690 O O . ALA A 1 92 ? 1.696 -2.204 14.464 1.00 79.38 92 ALA A O 1
ATOM 691 N N . LEU A 1 93 ? 0.512 -2.276 12.552 1.00 77.00 93 LEU A N 1
ATOM 692 C CA . LEU A 1 93 ? -0.681 -1.560 13.011 1.00 77.00 93 LEU A CA 1
ATOM 693 C C . LEU A 1 93 ? -1.845 -2.482 13.420 1.00 77.00 93 LEU A C 1
ATOM 695 O O . LEU A 1 93 ? -2.866 -1.970 13.873 1.00 77.00 93 LEU A O 1
ATOM 699 N N . LEU A 1 94 ? -1.715 -3.811 13.308 1.00 74.50 94 LEU A N 1
ATOM 700 C CA . LEU A 1 94 ? -2.739 -4.786 13.717 1.00 74.50 94 LEU A CA 1
ATOM 701 C C . LEU A 1 94 ? -3.274 -4.558 15.145 1.00 74.50 94 LEU A C 1
ATOM 703 O O . LEU A 1 94 ? -4.481 -4.677 15.328 1.00 74.50 94 LEU A O 1
ATOM 707 N N . PRO A 1 95 ? -2.463 -4.160 16.150 1.00 67.94 95 PRO A N 1
ATOM 708 C CA . PRO A 1 95 ? -2.990 -3.851 17.484 1.00 67.94 95 PRO A CA 1
ATOM 709 C C . PRO A 1 95 ? -3.909 -2.618 17.540 1.00 67.94 95 PRO A C 1
ATOM 711 O O . PRO A 1 95 ? -4.638 -2.453 18.512 1.00 67.94 95 PRO A O 1
ATOM 714 N N . SER A 1 96 ? -3.852 -1.751 16.525 1.00 64.69 96 SER A N 1
ATOM 715 C CA . SER A 1 96 ? -4.502 -0.432 16.468 1.00 64.69 96 SER A CA 1
ATOM 716 C C . SER A 1 96 ? -5.415 -0.278 15.239 1.00 64.69 96 SER A C 1
ATOM 718 O O . SER A 1 96 ? -5.778 0.839 14.869 1.00 64.69 96 SER A O 1
ATOM 720 N N . THR A 1 97 ? -5.776 -1.373 14.569 1.00 61.66 97 THR A N 1
ATOM 721 C CA . THR A 1 97 ? -6.720 -1.390 13.440 1.00 61.66 97 THR A CA 1
ATOM 722 C C . THR A 1 97 ? -7.866 -2.336 13.773 1.00 61.66 97 THR A C 1
ATOM 724 O O . THR A 1 97 ? -7.659 -3.379 14.388 1.00 61.66 97 THR A O 1
ATOM 727 N N . HIS A 1 98 ? -9.098 -1.946 13.443 1.00 60.84 98 HIS A N 1
ATOM 728 C CA . HIS A 1 98 ? -10.249 -2.813 13.675 1.00 60.84 98 HIS A CA 1
ATOM 729 C C . HIS A 1 98 ? -10.153 -4.059 12.790 1.00 60.84 98 HIS A C 1
ATOM 731 O O . HIS A 1 98 ? -9.733 -3.975 11.634 1.00 60.84 98 HIS A O 1
ATOM 737 N N . ALA A 1 99 ? -10.576 -5.206 13.325 1.00 57.88 99 ALA A N 1
ATOM 738 C CA . ALA A 1 99 ? -10.867 -6.365 12.496 1.00 57.88 99 ALA A CA 1
ATOM 739 C C . ALA A 1 99 ? -11.879 -5.950 11.418 1.00 57.88 99 ALA A C 1
ATOM 741 O O . ALA A 1 99 ? -12.849 -5.248 11.714 1.00 57.88 99 ALA A O 1
ATOM 742 N N . LEU A 1 100 ? -11.638 -6.351 10.169 1.00 57.97 100 LEU A N 1
ATOM 743 C CA . LEU A 1 100 ? -12.639 -6.208 9.113 1.00 57.97 100 LEU A CA 1
ATOM 744 C C . LEU A 1 100 ? -13.901 -6.953 9.571 1.00 57.97 100 LEU A C 1
ATOM 746 O O . LEU A 1 100 ? -13.781 -8.093 10.012 1.00 57.97 100 LEU A O 1
ATOM 750 N N . GLU A 1 101 ? -15.085 -6.339 9.458 1.00 55.91 101 GLU A N 1
ATOM 751 C CA . GLU A 1 101 ? -16.360 -6.963 9.874 1.00 55.91 101 GLU A CA 1
ATOM 752 C C . GLU A 1 101 ? -16.585 -8.348 9.233 1.00 55.91 101 GLU A C 1
ATOM 754 O O . GLU A 1 101 ? -17.239 -9.198 9.829 1.00 55.91 101 GLU A O 1
ATOM 759 N N . ASP A 1 102 ? -15.974 -8.603 8.069 1.00 62.34 102 ASP A N 1
ATOM 760 C CA . ASP A 1 102 ? -16.058 -9.867 7.326 1.00 62.34 102 ASP A CA 1
ATOM 761 C C . ASP A 1 102 ? -14.817 -10.779 7.460 1.00 62.34 102 ASP A C 1
ATOM 763 O O . ASP A 1 102 ? -14.710 -11.798 6.758 1.00 62.34 102 ASP A O 1
ATOM 767 N N . ALA A 1 103 ? -13.842 -10.429 8.306 1.00 66.12 103 ALA A N 1
ATOM 768 C CA . ALA A 1 103 ? -12.730 -11.324 8.614 1.00 66.12 103 ALA A CA 1
ATOM 769 C C . ALA A 1 103 ? -13.238 -12.495 9.464 1.00 66.12 103 ALA A C 1
ATOM 771 O O . ALA A 1 103 ? -13.932 -12.308 10.457 1.00 66.12 103 ALA A O 1
ATOM 772 N N . VAL A 1 104 ? -12.895 -13.714 9.054 1.00 78.19 104 VAL A N 1
ATOM 773 C CA . VAL A 1 104 ? -13.178 -14.930 9.826 1.00 78.19 104 VAL A CA 1
ATOM 774 C C . VAL A 1 104 ? -11.911 -15.369 10.543 1.00 78.19 104 VAL A C 1
ATOM 776 O O . VAL A 1 104 ? -10.807 -15.155 10.031 1.00 78.19 104 VAL A O 1
ATOM 779 N N . GLU A 1 105 ? -12.073 -16.007 11.698 1.00 85.06 105 GLU A N 1
ATOM 780 C CA . GLU A 1 105 ? -10.948 -16.577 12.434 1.00 85.06 1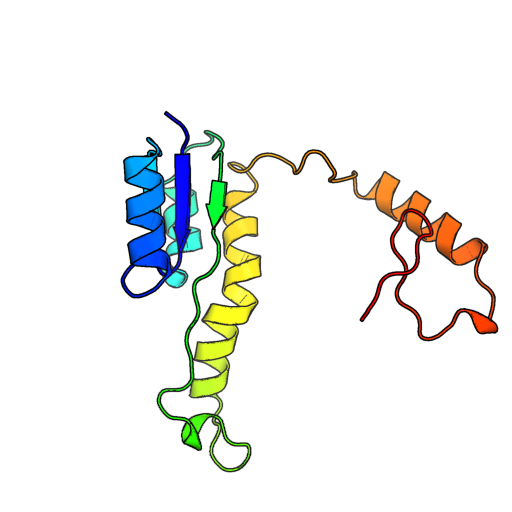05 GLU A CA 1
ATOM 781 C C . GLU A 1 105 ? -10.249 -17.686 11.616 1.00 85.06 105 GLU A C 1
ATOM 783 O O . GLU A 1 105 ? -10.873 -18.313 10.747 1.00 85.06 105 GLU A O 1
ATOM 788 N N . PRO A 1 106 ? -8.941 -17.933 11.834 1.00 80.56 106 PRO A N 1
ATOM 789 C CA . PRO A 1 106 ? -8.169 -18.872 11.018 1.00 80.56 106 PRO A CA 1
ATOM 790 C C . PRO A 1 106 ? -8.711 -20.306 11.002 1.00 80.56 106 PRO A C 1
ATOM 792 O O . PRO A 1 106 ? -8.647 -20.974 9.970 1.00 80.56 106 PRO A O 1
ATOM 795 N N . ASP A 1 107 ? -9.238 -20.784 12.127 1.00 89.88 107 ASP A N 1
ATOM 796 C CA . ASP A 1 107 ? -9.858 -22.103 12.254 1.00 89.88 107 ASP A CA 1
ATOM 797 C C . ASP A 1 107 ? -11.152 -22.193 11.434 1.00 89.88 107 ASP A C 1
ATOM 799 O O . ASP A 1 107 ? -11.319 -23.119 10.638 1.00 89.88 107 ASP A O 1
ATOM 803 N N . GLU A 1 108 ? -12.008 -21.176 11.513 1.00 91.81 108 GLU A N 1
ATOM 804 C CA . GLU A 1 108 ? -13.217 -21.081 10.694 1.00 91.81 108 GLU A CA 1
ATOM 805 C C . GLU A 1 108 ? -12.889 -21.001 9.191 1.00 91.81 108 GLU A C 1
ATOM 807 O O . GLU A 1 108 ? -13.535 -21.654 8.362 1.00 91.81 108 GLU A O 1
ATOM 812 N N . ALA A 1 109 ? -11.869 -20.222 8.815 1.00 88.06 109 ALA A N 1
ATOM 813 C CA . ALA A 1 109 ? -11.401 -20.131 7.435 1.00 88.06 109 ALA A CA 1
ATOM 814 C C . ALA A 1 109 ? -10.929 -21.494 6.912 1.00 88.06 109 ALA A C 1
ATOM 816 O O . ALA A 1 109 ? -11.305 -21.891 5.805 1.00 88.06 109 ALA A O 1
ATOM 817 N N . ALA A 1 110 ? -10.136 -22.214 7.711 1.00 91.38 110 ALA A N 1
ATOM 818 C CA . ALA A 1 110 ? -9.612 -23.528 7.364 1.00 91.38 110 ALA A CA 1
ATOM 819 C C . ALA A 1 110 ? -10.736 -24.558 7.190 1.00 91.38 110 ALA A C 1
ATOM 821 O O . ALA A 1 110 ? -10.749 -25.278 6.192 1.00 91.38 110 ALA A O 1
ATOM 822 N N . GLU A 1 111 ? -11.720 -24.590 8.093 1.00 96.62 111 GLU A N 1
ATOM 823 C CA . GLU A 1 111 ? -12.879 -25.481 7.970 1.00 96.62 111 GLU A CA 1
ATOM 824 C C . GLU A 1 111 ? -13.705 -25.207 6.710 1.00 96.62 111 GLU A C 1
ATOM 826 O O . GLU A 1 111 ? -14.163 -26.137 6.039 1.00 96.62 111 GLU A O 1
ATOM 831 N N . LYS A 1 112 ? -13.909 -23.929 6.379 1.00 94.81 112 LYS A N 1
ATOM 832 C CA . LYS A 1 112 ? -14.649 -23.515 5.184 1.00 94.81 112 LYS A CA 1
ATOM 833 C C . LYS A 1 112 ? -13.905 -23.897 3.905 1.00 94.81 112 LYS A C 1
ATOM 835 O O . LYS A 1 112 ? -14.500 -24.501 3.018 1.00 94.81 112 LYS A O 1
ATOM 840 N N . LEU A 1 113 ? -12.600 -23.630 3.834 1.00 94.94 113 LEU A N 1
ATOM 841 C CA . LEU A 1 113 ? -11.758 -24.034 2.703 1.00 94.94 113 LEU A CA 1
ATOM 842 C C . LEU A 1 113 ? -11.691 -25.557 2.546 1.00 94.94 113 LEU A C 1
ATOM 844 O O . LEU A 1 113 ? -11.741 -26.055 1.424 1.00 94.94 113 LEU A O 1
ATOM 848 N N . TRP A 1 114 ? -11.636 -26.298 3.654 1.00 95.50 114 TRP A N 1
ATOM 849 C CA . TRP A 1 114 ? -11.669 -27.758 3.640 1.00 95.50 114 TRP A CA 1
ATOM 850 C C . TRP A 1 114 ? -12.964 -28.300 3.025 1.00 95.50 114 TRP A C 1
ATOM 852 O O . TRP A 1 114 ? -12.911 -29.200 2.190 1.00 95.50 114 TRP A O 1
ATOM 862 N N . ARG A 1 115 ? -14.124 -27.722 3.365 1.00 96.44 115 ARG A N 1
ATOM 863 C CA . ARG A 1 115 ? -15.401 -28.096 2.732 1.00 96.44 115 ARG A CA 1
ATOM 864 C C . ARG A 1 115 ? -15.402 -27.812 1.237 1.00 96.44 115 ARG A C 1
ATOM 866 O O . ARG A 1 115 ? -15.766 -28.695 0.473 1.00 96.44 115 ARG A O 1
ATOM 873 N N . VAL A 1 116 ? -14.934 -26.630 0.826 1.00 96.38 116 VAL A N 1
ATOM 874 C CA . VAL A 1 116 ? -14.822 -26.288 -0.600 1.00 96.38 116 VAL A CA 1
ATOM 875 C C . VAL A 1 116 ? -13.955 -27.311 -1.324 1.00 96.38 116 VAL A C 1
ATOM 877 O O . VAL A 1 116 ? -14.360 -27.783 -2.377 1.00 96.38 116 VAL A O 1
ATOM 880 N N . LEU A 1 117 ? -12.807 -27.692 -0.753 1.00 95.06 117 LEU A N 1
ATOM 881 C CA . LEU A 1 117 ? -11.908 -28.689 -1.336 1.00 95.06 117 LEU A CA 1
ATOM 882 C C . LEU A 1 117 ? -12.583 -30.058 -1.510 1.00 95.06 117 LEU A C 1
ATOM 884 O O . LEU A 1 117 ? -12.422 -30.671 -2.559 1.00 95.06 117 LEU A O 1
ATOM 888 N N . LEU A 1 118 ? -13.335 -30.527 -0.509 1.00 96.56 118 LEU A N 1
ATOM 889 C CA . LEU A 1 118 ? -14.040 -31.815 -0.564 1.00 96.56 118 LEU A CA 1
ATOM 890 C C . LEU A 1 118 ? -15.186 -31.851 -1.585 1.00 96.56 118 LEU A C 1
ATOM 892 O O . LEU A 1 118 ? -15.612 -32.933 -1.973 1.00 96.56 118 LEU A O 1
ATOM 896 N N . GLU A 1 119 ? -15.693 -30.691 -1.997 1.00 95.81 119 GLU A N 1
ATOM 897 C CA . GLU A 1 119 ? -16.742 -30.566 -3.012 1.00 95.81 119 GLU A CA 1
ATOM 898 C C . GLU A 1 119 ? -16.192 -30.486 -4.447 1.00 95.81 119 GLU A C 1
ATOM 900 O O . GLU A 1 119 ? -16.992 -30.463 -5.382 1.00 95.81 119 GLU A O 1
ATOM 905 N N . LYS A 1 120 ? -14.865 -30.388 -4.645 1.00 95.94 120 LYS A N 1
ATOM 906 C CA . LYS A 1 120 ? -14.261 -30.214 -5.978 1.00 95.94 120 LYS A CA 1
ATOM 907 C C . LYS A 1 120 ? -13.790 -31.519 -6.593 1.00 95.94 120 LYS A C 1
ATOM 909 O O . LYS A 1 120 ? -13.183 -32.358 -5.934 1.00 95.94 120 LYS A O 1
ATOM 914 N N . GLU A 1 121 ? -13.977 -31.601 -7.903 1.00 95.62 121 GLU A N 1
ATOM 915 C CA . GLU A 1 121 ? -13.471 -32.678 -8.745 1.00 95.62 121 GLU A CA 1
ATOM 916 C C . GLU A 1 121 ? -12.320 -32.179 -9.632 1.00 95.62 121 GLU A C 1
ATOM 918 O O . GLU A 1 121 ? -11.984 -30.992 -9.665 1.00 95.62 121 GLU A O 1
ATOM 923 N N . LEU A 1 122 ? -11.696 -33.086 -10.386 1.00 95.00 122 LEU A N 1
ATOM 924 C CA . LEU A 1 122 ? -10.579 -32.743 -11.274 1.00 95.00 122 LEU A CA 1
ATOM 925 C C . LEU A 1 122 ? -10.947 -31.659 -12.309 1.00 95.00 122 LEU A C 1
ATOM 927 O O . LEU A 1 122 ? -10.116 -30.804 -12.630 1.00 95.00 122 LEU A O 1
ATOM 931 N N . ASP A 1 123 ? -12.197 -31.666 -12.777 1.00 96.38 123 ASP A N 1
ATOM 932 C CA . ASP A 1 123 ? -12.739 -30.696 -13.737 1.00 96.38 123 ASP A CA 1
ATOM 933 C C . ASP A 1 123 ? -12.836 -29.266 -13.163 1.00 96.38 123 ASP A C 1
ATOM 935 O O . ASP A 1 123 ? -12.938 -28.302 -13.920 1.00 96.38 123 ASP A O 1
ATOM 939 N N . ASP A 1 124 ? -12.750 -29.099 -11.838 1.00 94.75 124 ASP A N 1
ATOM 940 C CA . ASP A 1 124 ? -12.752 -27.794 -11.166 1.00 94.75 124 ASP A CA 1
ATOM 941 C C . ASP A 1 124 ? -11.350 -27.181 -10.989 1.00 94.75 124 ASP A C 1
ATOM 943 O O . ASP A 1 124 ? -11.206 -26.096 -10.408 1.00 94.75 124 ASP A O 1
ATOM 947 N N . SER A 1 125 ? -10.303 -27.863 -11.466 1.00 92.88 125 SER A N 1
ATOM 948 C CA . SER A 1 125 ? -8.918 -27.387 -11.382 1.00 92.88 125 SER A CA 1
ATOM 949 C C . SER A 1 125 ? -8.651 -26.159 -12.271 1.00 92.88 125 SER A C 1
ATOM 951 O O . SER A 1 125 ? -9.305 -25.934 -13.285 1.00 92.88 125 SER A O 1
ATOM 953 N N . GLY A 1 126 ? -7.681 -25.323 -11.876 1.00 93.06 126 GLY A N 1
ATOM 954 C CA . GLY A 1 126 ? -7.303 -24.110 -12.624 1.00 93.06 126 GLY A CA 1
ATOM 955 C C . GLY A 1 126 ? -8.213 -22.891 -12.405 1.00 93.06 126 GLY A C 1
ATOM 956 O O . GLY A 1 126 ? -8.111 -21.905 -13.134 1.00 93.06 126 GLY A O 1
ATOM 957 N N . ARG A 1 127 ? -9.089 -22.943 -11.398 1.00 94.56 127 ARG A N 1
ATOM 958 C CA . ARG A 1 127 ? -10.053 -21.889 -11.042 1.00 94.56 127 ARG A CA 1
ATOM 959 C C . ARG A 1 127 ? -9.706 -21.283 -9.683 1.00 94.56 127 ARG A C 1
ATOM 961 O O . ARG A 1 127 ? -9.016 -21.917 -8.882 1.00 94.56 127 ARG A O 1
ATOM 968 N N . PHE A 1 128 ? -10.200 -20.078 -9.406 1.00 95.81 128 PHE A N 1
ATOM 969 C CA . PHE A 1 128 ? -9.995 -19.418 -8.119 1.00 95.81 128 PHE A CA 1
ATOM 970 C C . PHE A 1 128 ? -11.266 -19.504 -7.268 1.00 95.81 128 PHE A C 1
ATOM 972 O O . PHE A 1 128 ? -12.341 -19.111 -7.708 1.00 95.81 128 PHE A O 1
ATOM 979 N N . TRP A 1 129 ? -11.164 -20.033 -6.047 1.00 94.62 129 TRP A N 1
ATOM 980 C CA . TRP A 1 129 ? -12.320 -20.300 -5.187 1.00 94.62 129 TRP A CA 1
ATOM 981 C C . TRP A 1 129 ? -12.255 -19.502 -3.883 1.00 94.62 129 TRP A C 1
ATOM 983 O O . TRP A 1 129 ? -11.259 -19.534 -3.162 1.00 94.62 129 TRP A O 1
ATOM 993 N N . HIS A 1 130 ? -13.350 -18.821 -3.549 1.00 93.00 130 HIS A N 1
ATOM 994 C CA . HIS A 1 130 ? -13.566 -18.201 -2.248 1.00 93.00 130 HIS A CA 1
ATOM 995 C C . HIS A 1 130 ? -13.940 -19.259 -1.195 1.00 93.00 130 HIS A C 1
ATOM 997 O O . HIS A 1 130 ? -14.620 -20.238 -1.498 1.00 93.00 130 HIS A O 1
ATOM 1003 N N . ARG A 1 131 ? -13.613 -19.016 0.083 1.00 90.50 131 ARG A N 1
ATOM 1004 C CA . ARG A 1 131 ? -13.961 -19.900 1.221 1.00 90.50 131 ARG A CA 1
ATOM 1005 C C . ARG A 1 131 ? -15.462 -20.192 1.375 1.00 90.50 131 ARG A C 1
ATOM 1007 O O . ARG A 1 131 ? -15.834 -21.143 2.043 1.00 90.50 131 ARG A O 1
ATOM 1014 N N . ALA A 1 132 ? -16.328 -19.373 0.779 1.00 91.00 132 ALA A N 1
ATOM 1015 C CA . ALA A 1 132 ? -17.776 -19.596 0.757 1.00 91.00 132 ALA A CA 1
ATOM 1016 C C . ALA A 1 132 ? -18.245 -20.531 -0.382 1.00 91.00 132 ALA A C 1
ATOM 1018 O O . ALA A 1 132 ? -19.444 -20.647 -0.605 1.00 91.00 132 ALA A O 1
ATOM 1019 N N . GLY A 1 133 ? -17.324 -21.141 -1.140 1.00 92.69 133 GLY A N 1
ATOM 1020 C CA . GLY A 1 133 ? -17.620 -22.030 -2.275 1.00 92.69 133 GLY A CA 1
ATOM 1021 C C . GLY A 1 133 ? -17.853 -21.320 -3.612 1.00 92.69 133 GLY A C 1
ATOM 1022 O O . GLY A 1 133 ? -17.958 -21.980 -4.644 1.00 92.69 133 GLY A O 1
ATOM 1023 N N . GLN A 1 134 ? -17.890 -19.986 -3.612 1.00 94.50 134 GLN A N 1
ATOM 1024 C CA . GLN A 1 134 ? -18.030 -19.158 -4.810 1.00 94.50 134 GLN A CA 1
ATOM 1025 C C . GLN A 1 134 ? -16.738 -19.148 -5.646 1.00 94.50 134 GLN A C 1
ATOM 1027 O O . GLN A 1 134 ? -15.654 -18.958 -5.101 1.00 94.50 134 GLN A O 1
ATOM 1032 N N . GLU A 1 135 ? -16.851 -19.281 -6.967 1.00 95.81 135 GLU A N 1
ATOM 1033 C CA . GLU A 1 135 ? -15.736 -19.013 -7.885 1.00 95.81 135 GLU A CA 1
ATOM 1034 C C . GLU A 1 135 ? -15.497 -17.502 -8.036 1.00 95.81 135 GLU A C 1
ATOM 1036 O O . GLU A 1 135 ? -16.442 -16.713 -8.127 1.00 95.81 135 GLU A O 1
ATOM 1041 N N . LEU A 1 136 ? -14.229 -17.107 -8.080 1.00 92.69 136 LEU A N 1
ATOM 1042 C CA . LEU A 1 136 ? -13.769 -15.738 -8.272 1.00 92.69 136 LEU A CA 1
ATOM 1043 C C . LEU A 1 136 ? -13.091 -15.574 -9.642 1.00 92.69 136 LEU A C 1
ATOM 1045 O O . LEU A 1 136 ? -12.479 -16.522 -10.138 1.00 92.69 136 LEU A O 1
ATOM 1049 N N . PRO A 1 137 ? -13.160 -14.372 -10.245 1.00 92.56 137 PRO A N 1
ATOM 1050 C CA . PRO A 1 137 ? -12.351 -14.048 -11.413 1.00 92.56 137 PRO A CA 1
ATOM 1051 C C . PRO A 1 137 ? -10.862 -13.952 -11.047 1.00 92.56 137 PRO A C 1
ATOM 1053 O O . PRO A 1 137 ? -10.515 -13.676 -9.895 1.00 92.56 137 PRO A O 1
ATOM 1056 N N . TRP A 1 138 ? -10.011 -14.160 -12.052 1.00 83.25 138 TRP A N 1
ATOM 1057 C CA . TRP A 1 138 ? -8.579 -13.857 -11.998 1.00 83.25 138 TRP A CA 1
ATOM 1058 C C . TRP A 1 138 ? -8.311 -12.357 -12.128 1.00 83.25 138 TRP A C 1
ATOM 1060 O O . TRP A 1 138 ? -9.047 -11.695 -12.899 1.00 83.25 138 TRP A O 1
#